Protein AF-A0A6I6IQY0-F1 (afdb_monomer)

Foldseek 3Di:
DPVVVCLVCLLVVLLVLLLQVLLCCLQPHDVVVVVVVVVVLVVLLVVLVVQLVPQDPPRVVSNPVSVSCVPSHRPSSPNNNVVSNVNNNVVNVVD

Organism: NCBI:txid2494550

pLDDT: mean 91.13, std 9.35, range [47.97, 97.88]

Mean predicted aligned error: 4.59 Å

Solvent-accessible surface area (backbone atoms only — not comparable to full-atom values): 4822 Å² total; per-residue (Å²): 132,68,64,64,61,51,66,67,42,37,29,57,52,20,21,51,52,17,21,53,52,16,21,48,42,26,45,77,44,52,74,68,56,49,52,50,52,51,50,53,52,48,50,53,52,49,54,36,50,53,55,48,72,68,54,54,92,93,39,63,77,70,37,49,61,48,50,45,44,43,66,30,34,50,54,28,15,51,67,19,19,53,62,16,21,55,52,16,38,56,52,51,74,74,110

Sequence (95 aa):
MYTSTFFALLPLASVVAGALAGAALGRYCTPRAAAWALAAYAAVALVLIIRLAGVGEGEEIKAFAPFATLTAGLFPALFGAIPGWLGGRALARRA

Secondary structure (DSSP, 8-state):
--HHHHHHHHHHHHHHHHHHHHHHHHHHS-HHHHHHHHHHHHHHHHHHHHHHHTPPTT-HHHHHHHHHIIIIIIHHHHHHHHHHHHHHHHHHTT-

Nearest PDB structures (foldseek):
  8s9s-assembly1_6  TM=5.483E-01  e=5.839E+00  Homo sapiens

Structure (mmCIF, N/CA/C/O backbone):
data_AF-A0A6I6IQY0-F1
#
_entry.id   AF-A0A6I6IQY0-F1
#
loop_
_atom_site.group_PDB
_atom_site.id
_atom_site.type_symbol
_atom_site.label_atom_id
_atom_site.label_alt_id
_atom_site.label_comp_id
_atom_site.label_asym_id
_atom_site.label_entity_id
_atom_site.label_seq_id
_atom_site.pdbx_PDB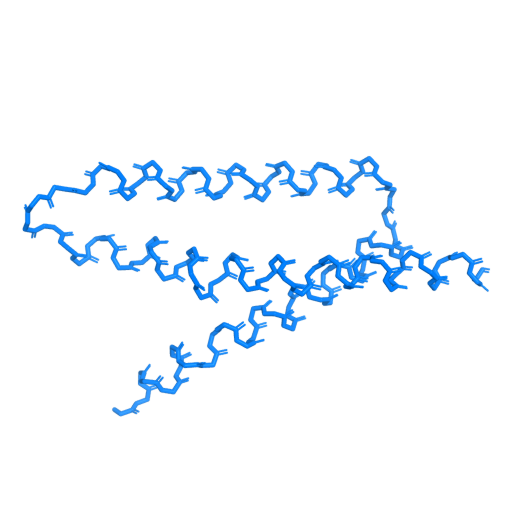_ins_code
_atom_site.Cartn_x
_atom_site.Cartn_y
_atom_site.Cartn_z
_atom_site.occupancy
_atom_site.B_iso_or_equiv
_atom_site.auth_seq_id
_atom_site.auth_comp_id
_atom_site.auth_asym_id
_atom_site.auth_atom_id
_atom_site.pdbx_PDB_model_num
ATOM 1 N N . MET A 1 1 ? -2.996 -13.822 -26.123 1.00 47.97 1 MET A N 1
ATOM 2 C CA . MET A 1 1 ? -4.304 -13.169 -25.881 1.00 47.97 1 MET A CA 1
ATOM 3 C C . MET A 1 1 ? -4.716 -13.074 -24.403 1.00 47.97 1 MET A C 1
ATOM 5 O O . MET A 1 1 ? -5.719 -12.434 -24.139 1.00 47.97 1 MET A O 1
ATOM 9 N N . TYR A 1 2 ? -3.958 -13.601 -23.428 1.00 53.12 2 TYR A N 1
ATOM 10 C CA . TYR A 1 2 ? -4.311 -13.508 -21.993 1.00 53.12 2 TYR A CA 1
ATOM 11 C C . TYR A 1 2 ? -3.814 -12.237 -21.276 1.00 53.12 2 TYR A C 1
ATOM 13 O O . TYR A 1 2 ? -4.254 -11.927 -20.173 1.00 53.12 2 TYR A O 1
ATOM 21 N N . THR A 1 3 ? -2.902 -11.484 -21.892 1.00 58.94 3 THR A N 1
ATOM 22 C CA . THR A 1 3 ? -2.242 -10.331 -21.268 1.00 58.94 3 THR A CA 1
ATOM 23 C C . THR A 1 3 ? -3.150 -9.105 -21.131 1.00 58.94 3 THR A C 1
ATOM 25 O O . THR A 1 3 ? -3.023 -8.390 -20.143 1.00 58.94 3 THR A O 1
ATOM 28 N N . SER A 1 4 ? -4.100 -8.863 -22.047 1.00 62.19 4 SER A N 1
ATOM 29 C CA . SER A 1 4 ? -4.964 -7.669 -21.968 1.00 62.19 4 SER A CA 1
ATOM 30 C C . SER A 1 4 ? -5.964 -7.746 -20.813 1.00 62.19 4 SER A C 1
ATOM 32 O O . SER A 1 4 ? -6.118 -6.781 -20.070 1.00 62.19 4 SER A O 1
ATOM 34 N N . THR A 1 5 ? -6.594 -8.905 -20.607 1.00 75.12 5 THR A N 1
ATOM 35 C CA . THR A 1 5 ? -7.555 -9.114 -19.516 1.00 75.12 5 THR A CA 1
ATOM 36 C C . THR A 1 5 ? -6.880 -9.026 -18.150 1.00 75.12 5 THR A C 1
ATOM 38 O O . THR A 1 5 ? -7.447 -8.453 -17.226 1.00 75.12 5 THR A O 1
ATOM 41 N N . PHE A 1 6 ? -5.648 -9.532 -18.027 1.00 75.44 6 PHE A N 1
ATOM 42 C CA . PHE A 1 6 ? -4.882 -9.437 -16.786 1.00 7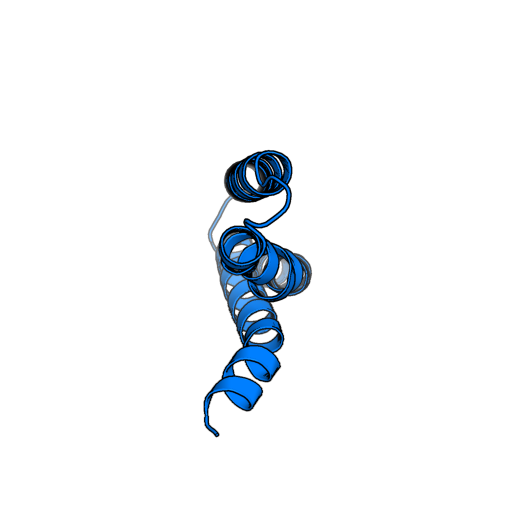5.44 6 PHE A CA 1
ATOM 43 C C . PHE A 1 6 ? -4.625 -7.978 -16.381 1.00 75.44 6 PHE A C 1
ATOM 45 O O . PHE A 1 6 ? -4.975 -7.580 -15.271 1.00 75.44 6 PHE A O 1
ATOM 52 N N . PHE A 1 7 ? -4.087 -7.156 -17.290 1.00 74.56 7 PHE A N 1
ATOM 53 C CA . PHE A 1 7 ? -3.842 -5.737 -17.005 1.00 74.56 7 PHE A CA 1
ATOM 54 C C . PHE A 1 7 ? -5.135 -4.931 -16.819 1.00 74.56 7 PHE A C 1
ATOM 56 O O . PHE A 1 7 ? -5.140 -3.974 -16.051 1.00 74.56 7 PHE A O 1
ATOM 63 N N . ALA A 1 8 ? -6.239 -5.337 -17.455 1.00 82.25 8 ALA A N 1
ATOM 64 C CA . ALA A 1 8 ? -7.543 -4.703 -17.272 1.00 82.25 8 ALA A CA 1
ATOM 65 C C . ALA A 1 8 ? -8.167 -4.983 -15.891 1.00 82.25 8 ALA A C 1
ATOM 67 O O . ALA A 1 8 ? -8.850 -4.123 -15.340 1.00 82.25 8 ALA A O 1
ATOM 68 N N . LEU A 1 9 ? -7.935 -6.170 -15.320 1.00 89.69 9 LEU A N 1
ATOM 69 C CA . LEU A 1 9 ? -8.491 -6.563 -14.020 1.00 89.69 9 LEU A CA 1
ATOM 70 C C . LEU A 1 9 ? -7.606 -6.170 -12.836 1.00 89.69 9 LEU A C 1
ATOM 72 O O . LEU A 1 9 ? -8.102 -6.086 -11.713 1.00 89.69 9 LEU A O 1
ATOM 76 N N . LEU A 1 10 ? -6.319 -5.908 -13.072 1.00 90.75 10 LEU A N 1
ATOM 77 C CA . LEU A 1 10 ? -5.360 -5.576 -12.022 1.00 90.75 10 LEU A CA 1
ATOM 78 C C . LEU A 1 10 ? -5.801 -4.379 -11.150 1.00 90.75 10 LEU A C 1
ATOM 80 O O . LEU A 1 10 ? -5.781 -4.532 -9.930 1.00 90.75 10 LEU A O 1
ATOM 84 N N . PRO A 1 11 ? -6.301 -3.249 -11.699 1.00 93.19 11 PRO A N 1
ATOM 85 C CA . PRO A 1 11 ? -6.816 -2.153 -10.878 1.00 93.19 11 PRO A CA 1
ATOM 86 C C . PRO A 1 11 ? -7.996 -2.574 -10.000 1.00 93.19 11 PRO A C 1
ATOM 88 O O . PRO A 1 11 ? -8.060 -2.202 -8.831 1.00 93.19 11 PRO A O 1
ATOM 91 N N . LEU A 1 12 ? -8.916 -3.380 -10.538 1.00 93.88 12 LEU A N 1
ATOM 92 C CA . LEU A 1 12 ? -10.093 -3.846 -9.807 1.00 93.8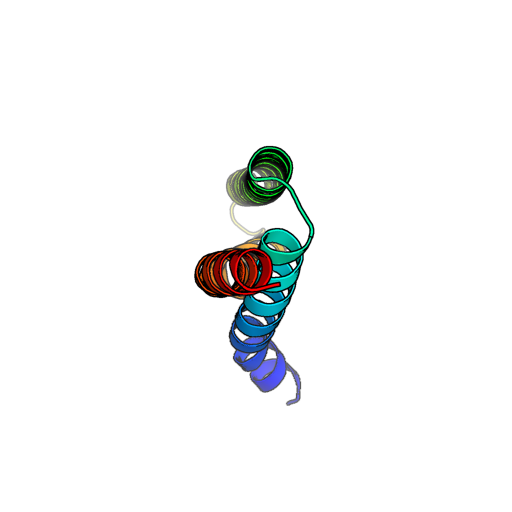8 12 LEU A CA 1
ATOM 93 C C . LEU A 1 12 ? -9.689 -4.766 -8.646 1.00 93.88 12 LEU A C 1
ATOM 95 O O . LEU A 1 12 ? -10.153 -4.594 -7.519 1.00 93.88 12 LEU A O 1
ATOM 99 N N . ALA A 1 13 ? -8.778 -5.706 -8.910 1.00 95.00 13 ALA A N 1
ATOM 100 C CA . ALA A 1 13 ? -8.222 -6.595 -7.898 1.00 95.00 13 ALA A CA 1
ATOM 101 C C . ALA A 1 13 ? -7.501 -5.802 -6.798 1.00 95.00 13 ALA A C 1
ATOM 103 O O . ALA A 1 13 ? -7.696 -6.074 -5.614 1.00 95.00 13 ALA A O 1
ATOM 104 N N . SER A 1 14 ? -6.737 -4.778 -7.180 1.00 96.12 14 SER A N 1
ATOM 105 C CA . SER A 1 14 ? -6.062 -3.870 -6.256 1.00 96.12 14 SER A CA 1
ATOM 106 C C . SER A 1 14 ? -7.044 -3.097 -5.373 1.00 96.12 14 SER A C 1
ATOM 108 O O . SER A 1 14 ? -6.825 -3.041 -4.166 1.00 96.12 14 SER A O 1
ATOM 110 N N . VAL A 1 15 ? -8.156 -2.573 -5.910 1.00 97.62 15 VAL A N 1
ATOM 111 C CA . VAL A 1 15 ? -9.214 -1.929 -5.098 1.00 97.62 15 VAL A CA 1
ATOM 112 C C . VAL A 1 15 ? -9.767 -2.900 -4.059 1.00 97.62 15 VAL A C 1
ATOM 114 O O . VAL A 1 15 ? -9.862 -2.552 -2.883 1.00 97.62 15 VAL A O 1
ATOM 117 N N . VAL A 1 16 ? -10.109 -4.125 -4.467 1.00 97.56 16 VAL A N 1
ATOM 118 C CA . VAL A 1 16 ? -10.655 -5.138 -3.551 1.00 97.56 16 VAL A CA 1
ATOM 119 C C . VAL A 1 16 ? -9.632 -5.502 -2.474 1.00 97.56 16 VAL A C 1
ATOM 121 O O . VAL A 1 16 ? -9.961 -5.492 -1.288 1.00 97.56 16 VAL A O 1
ATOM 124 N N . ALA A 1 17 ? -8.381 -5.757 -2.858 1.00 96.75 17 ALA A N 1
ATOM 125 C CA . ALA A 1 17 ? -7.300 -6.052 -1.922 1.00 96.75 17 ALA A CA 1
ATOM 126 C C . ALA A 1 17 ? -7.075 -4.897 -0.936 1.00 96.75 17 ALA A C 1
ATOM 128 O O . ALA A 1 17 ? -6.975 -5.116 0.271 1.00 96.75 17 ALA A O 1
ATOM 129 N N . GLY A 1 18 ? -7.073 -3.663 -1.441 1.00 97.06 18 GLY A N 1
ATOM 130 C CA . GLY A 1 18 ? -7.009 -2.445 -0.649 1.00 97.06 18 GLY A CA 1
ATOM 131 C C . GLY A 1 18 ? -8.144 -2.357 0.362 1.00 97.06 18 GLY A C 1
ATOM 132 O O . GLY A 1 18 ? -7.887 -2.164 1.545 1.00 97.06 18 GLY A O 1
ATOM 133 N N . ALA A 1 19 ? -9.391 -2.566 -0.066 1.00 97.88 19 ALA A N 1
ATOM 134 C CA . ALA A 1 19 ? -10.561 -2.529 0.808 1.00 97.88 19 ALA A CA 1
ATOM 135 C C . ALA A 1 19 ? -10.499 -3.567 1.931 1.00 97.88 19 ALA A C 1
ATOM 137 O O . ALA A 1 19 ? -10.777 -3.235 3.085 1.00 97.88 19 ALA A O 1
ATOM 138 N N . LEU A 1 20 ? -10.074 -4.793 1.624 1.00 97.75 20 LEU A N 1
ATOM 139 C CA . LEU A 1 20 ? -9.897 -5.849 2.620 1.00 97.75 20 LEU A CA 1
ATOM 140 C C . LEU A 1 20 ? -8.773 -5.516 3.609 1.00 97.75 20 LEU A C 1
ATOM 142 O O . LEU A 1 20 ? -8.969 -5.621 4.821 1.00 97.75 20 LEU A O 1
ATOM 146 N N . ALA A 1 21 ? -7.620 -5.057 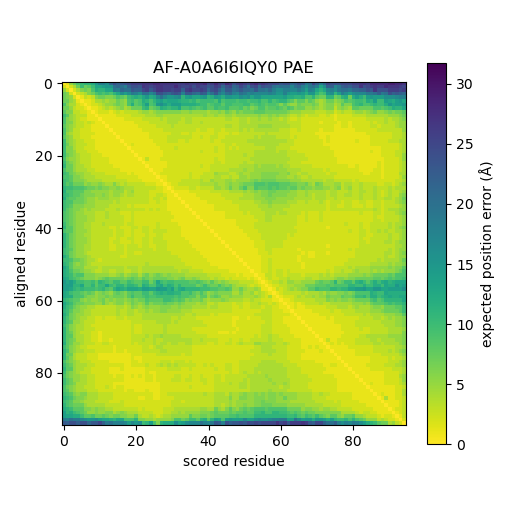3.114 1.00 96.25 21 ALA A N 1
ATOM 147 C CA . ALA A 1 21 ? -6.495 -4.648 3.953 1.00 96.25 21 ALA A CA 1
ATOM 148 C C . ALA A 1 21 ? -6.860 -3.453 4.846 1.00 96.25 21 ALA A C 1
ATOM 150 O O . ALA A 1 21 ? -6.581 -3.461 6.045 1.00 96.25 21 ALA A O 1
ATOM 151 N N . GLY A 1 22 ? -7.546 -2.457 4.282 1.00 96.25 22 GLY A N 1
ATOM 152 C CA . GLY A 1 22 ? -8.093 -1.315 5.001 1.00 96.25 22 GLY A CA 1
ATOM 153 C C . GLY A 1 22 ? -9.050 -1.758 6.100 1.00 96.25 22 GLY A C 1
ATOM 154 O O . GLY A 1 22 ? -8.873 -1.366 7.250 1.00 96.25 22 GLY A O 1
ATOM 155 N N . ALA A 1 23 ? -10.015 -2.627 5.790 1.00 96.94 23 ALA A N 1
ATOM 156 C CA . ALA A 1 23 ? -10.969 -3.150 6.768 1.00 96.94 23 ALA A CA 1
ATOM 157 C C . ALA A 1 23 ? -10.287 -3.907 7.911 1.00 96.94 23 ALA A C 1
ATOM 159 O O . ALA A 1 23 ? -10.622 -3.680 9.075 1.00 96.94 23 ALA A O 1
ATOM 160 N N . ALA A 1 24 ? -9.291 -4.740 7.603 1.00 95.50 24 ALA A N 1
ATOM 161 C CA . ALA A 1 24 ? -8.491 -5.423 8.613 1.00 95.50 24 ALA A CA 1
ATOM 162 C C . ALA A 1 24 ? -7.721 -4.424 9.496 1.00 95.50 24 ALA A C 1
ATOM 164 O O . ALA A 1 24 ? -7.831 -4.478 10.721 1.00 95.50 24 ALA A O 1
ATOM 165 N N . LEU A 1 25 ? -7.019 -3.455 8.897 1.00 95.00 25 LEU A N 1
ATOM 166 C CA . LEU A 1 25 ? -6.310 -2.393 9.621 1.00 95.00 25 LEU A CA 1
ATOM 167 C C . LEU A 1 25 ? -7.255 -1.566 10.502 1.00 95.00 25 LEU A C 1
ATOM 169 O O . LEU A 1 25 ? -6.929 -1.258 11.644 1.00 95.00 25 LEU A O 1
ATOM 173 N N . GLY A 1 26 ? -8.435 -1.211 9.998 1.00 94.00 26 GLY A N 1
ATOM 174 C CA . GLY A 1 26 ? -9.421 -0.430 10.742 1.00 94.00 26 GLY A CA 1
ATOM 175 C C . GLY A 1 26 ? -10.037 -1.202 11.905 1.00 94.00 26 GLY A C 1
ATOM 176 O O . GLY A 1 26 ? -10.374 -0.603 12.928 1.00 94.00 26 GLY A O 1
ATOM 177 N N . ARG A 1 27 ? -10.180 -2.524 11.756 1.00 94.56 27 ARG A N 1
ATOM 178 C CA . ARG A 1 27 ? -10.770 -3.392 12.776 1.00 94.56 27 ARG A CA 1
ATOM 179 C C . ARG A 1 27 ? -9.778 -3.773 13.874 1.00 94.56 27 ARG A C 1
ATOM 181 O O . ARG A 1 27 ? -10.154 -3.775 15.041 1.00 94.56 27 ARG A O 1
ATOM 188 N N . TYR A 1 28 ? -8.545 -4.109 13.501 1.00 94.06 28 TYR A N 1
ATOM 189 C CA . TYR A 1 28 ? -7.588 -4.760 14.401 1.00 94.06 28 TYR A CA 1
ATOM 190 C C . TYR A 1 28 ? -6.407 -3.878 14.809 1.00 94.06 28 TYR A C 1
ATOM 192 O O . TYR A 1 28 ? -5.706 -4.210 15.762 1.00 94.06 28 TYR A O 1
ATOM 200 N N . CYS A 1 29 ? -6.161 -2.763 14.119 1.00 92.31 29 CYS A N 1
ATOM 201 C CA . CYS A 1 29 ? -4.996 -1.925 14.379 1.00 92.31 29 CYS A CA 1
ATOM 202 C C . CYS A 1 29 ? -5.377 -0.559 14.958 1.00 92.31 29 CYS A C 1
ATOM 204 O O . CYS A 1 29 ? -6.453 -0.003 14.728 1.00 92.31 29 CYS A O 1
ATOM 206 N N . THR A 1 30 ? -4.450 0.017 15.722 1.00 92.56 30 THR A N 1
ATOM 207 C CA . THR A 1 30 ? -4.600 1.380 16.238 1.00 92.56 30 THR A CA 1
ATOM 208 C C . THR A 1 30 ? -4.445 2.406 15.106 1.00 92.56 30 THR A C 1
ATOM 210 O O . THR A 1 30 ? -3.759 2.138 14.116 1.00 92.56 30 THR A O 1
ATOM 213 N N . PRO A 1 31 ? -4.998 3.627 15.250 1.00 90.44 31 PRO A N 1
ATOM 214 C CA . PRO A 1 31 ? -4.780 4.702 14.278 1.00 90.44 31 PRO A CA 1
ATOM 215 C C . PRO A 1 31 ? -3.295 5.004 14.035 1.00 90.44 31 PRO A C 1
ATOM 217 O O . PRO A 1 31 ? -2.905 5.335 12.921 1.00 90.44 31 PRO A O 1
ATOM 220 N N . ARG A 1 32 ? -2.450 4.824 15.059 1.00 92.50 32 ARG A N 1
ATOM 221 C CA . ARG A 1 32 ? -0.995 4.979 14.941 1.00 92.50 32 ARG A CA 1
ATOM 222 C C . ARG A 1 32 ? -0.379 3.929 14.014 1.00 92.50 32 ARG A C 1
ATOM 224 O O . ARG A 1 32 ? 0.460 4.274 13.191 1.00 92.50 32 ARG A O 1
ATOM 231 N N . ALA A 1 33 ? -0.794 2.668 14.123 1.00 90.56 33 ALA A N 1
ATOM 232 C CA . ALA A 1 33 ? -0.347 1.616 13.211 1.00 90.56 33 ALA A CA 1
ATOM 233 C C . ALA A 1 33 ? -0.849 1.858 11.776 1.00 90.56 33 ALA A C 1
ATOM 235 O O . ALA A 1 33 ? -0.092 1.671 10.828 1.00 90.56 33 ALA A O 1
ATOM 236 N N . ALA A 1 34 ? -2.079 2.358 11.610 1.00 90.19 34 ALA A N 1
ATOM 237 C CA . ALA A 1 34 ? -2.598 2.754 10.300 1.00 90.19 34 ALA A CA 1
ATOM 238 C C . ALA A 1 34 ? -1.791 3.909 9.671 1.00 90.19 34 ALA A C 1
ATOM 240 O O . ALA A 1 34 ? -1.500 3.873 8.478 1.00 90.19 34 ALA A O 1
ATOM 241 N N . ALA A 1 35 ? -1.359 4.891 10.471 1.00 93.81 35 ALA A N 1
ATOM 242 C CA . ALA A 1 35 ? -0.480 5.964 10.003 1.00 93.81 35 ALA A CA 1
ATOM 243 C C . ALA A 1 35 ? 0.889 5.434 9.540 1.00 93.81 35 ALA A C 1
ATOM 245 O O . ALA A 1 35 ? 1.392 5.860 8.503 1.00 93.81 35 ALA A O 1
ATOM 246 N N . TRP A 1 36 ? 1.468 4.461 10.253 1.00 96.19 36 TRP A N 1
ATOM 247 C CA . TRP A 1 36 ? 2.701 3.795 9.816 1.00 96.19 36 TRP A CA 1
ATOM 248 C C . TRP A 1 36 ? 2.517 2.974 8.540 1.00 96.19 36 TRP A C 1
ATOM 250 O O . TRP A 1 36 ? 3.388 3.007 7.676 1.00 96.19 36 TRP A O 1
ATOM 260 N N . ALA A 1 37 ? 1.384 2.285 8.384 1.00 92.06 37 ALA A N 1
ATOM 261 C CA . ALA A 1 37 ? 1.063 1.578 7.147 1.00 92.06 37 ALA A CA 1
ATOM 262 C C . ALA A 1 37 ? 0.964 2.549 5.958 1.00 92.06 37 ALA A C 1
ATOM 264 O O . ALA A 1 37 ? 1.512 2.273 4.893 1.00 92.06 37 ALA A O 1
ATOM 265 N N . LEU A 1 38 ? 0.346 3.719 6.157 1.00 93.69 38 LEU A N 1
ATOM 266 C CA . LEU A 1 38 ? 0.298 4.774 5.145 1.00 93.69 38 LEU A CA 1
ATOM 267 C C . LEU A 1 38 ? 1.692 5.342 4.837 1.00 93.69 38 LEU A C 1
ATOM 269 O O . LEU A 1 38 ? 2.010 5.563 3.672 1.00 93.69 38 LEU A O 1
ATOM 273 N N . ALA A 1 39 ? 2.539 5.539 5.850 1.00 95.88 39 ALA A N 1
ATOM 274 C CA . ALA A 1 39 ? 3.914 6.000 5.658 1.00 95.88 39 ALA A CA 1
ATOM 275 C C . ALA A 1 39 ? 4.757 4.984 4.866 1.00 95.88 39 ALA A C 1
ATOM 277 O O . ALA A 1 39 ? 5.458 5.365 3.932 1.00 95.88 39 ALA A O 1
ATOM 278 N N . ALA A 1 40 ? 4.648 3.690 5.184 1.00 95.25 40 ALA A N 1
ATOM 279 C CA . ALA A 1 40 ? 5.310 2.622 4.436 1.00 95.25 40 ALA A CA 1
ATOM 280 C C . ALA A 1 40 ? 4.813 2.564 2.984 1.00 95.25 40 ALA A C 1
ATOM 282 O O . ALA A 1 40 ? 5.606 2.477 2.049 1.00 95.25 40 ALA A O 1
ATOM 283 N N . TYR A 1 41 ? 3.502 2.687 2.790 1.00 94.81 41 TYR A N 1
ATOM 284 C CA . TYR A 1 41 ? 2.885 2.753 1.473 1.00 94.81 41 TYR A CA 1
ATOM 285 C C . TYR A 1 41 ? 3.393 3.960 0.657 1.00 94.81 41 TYR A C 1
ATOM 287 O O . TYR A 1 41 ? 3.772 3.810 -0.505 1.00 94.81 41 TYR A O 1
ATOM 295 N N . ALA A 1 42 ? 3.484 5.142 1.275 1.00 95.62 42 ALA A N 1
ATOM 296 C CA . ALA A 1 42 ? 4.034 6.343 0.648 1.00 95.62 42 ALA A CA 1
ATOM 297 C C . ALA A 1 42 ? 5.524 6.188 0.299 1.00 95.62 42 ALA A C 1
ATOM 299 O O . ALA A 1 42 ? 5.947 6.619 -0.771 1.00 95.62 42 ALA A O 1
ATOM 300 N N . ALA A 1 43 ? 6.311 5.526 1.153 1.00 97.50 43 ALA A N 1
ATOM 301 C CA . ALA A 1 43 ? 7.713 5.233 0.873 1.00 97.50 43 ALA A CA 1
ATOM 302 C C . ALA A 1 43 ? 7.872 4.321 -0.357 1.00 97.50 43 ALA A C 1
ATOM 304 O O . ALA A 1 43 ? 8.710 4.592 -1.215 1.00 97.50 43 ALA A O 1
ATOM 305 N N . VAL A 1 44 ? 7.033 3.287 -0.497 1.00 96.44 44 VAL A N 1
ATOM 306 C CA . VAL A 1 44 ? 7.024 2.427 -1.695 1.00 96.44 44 VAL A CA 1
ATOM 307 C C . VAL A 1 44 ? 6.663 3.233 -2.943 1.00 96.44 44 VAL A C 1
ATOM 309 O O . VAL A 1 44 ? 7.355 3.125 -3.957 1.00 96.44 44 VAL A O 1
ATOM 312 N N . ALA A 1 45 ? 5.629 4.078 -2.870 1.00 95.81 45 ALA A N 1
ATOM 313 C CA . ALA A 1 45 ? 5.254 4.956 -3.977 1.00 95.81 45 ALA A CA 1
ATOM 314 C C . ALA A 1 45 ? 6.418 5.869 -4.389 1.00 95.81 45 ALA A C 1
ATOM 316 O O . ALA A 1 45 ? 6.738 5.969 -5.571 1.00 95.81 45 ALA A O 1
ATOM 317 N N . LEU A 1 46 ? 7.095 6.475 -3.411 1.00 97.25 46 LEU A N 1
ATOM 318 C CA . LEU A 1 46 ? 8.237 7.351 -3.643 1.00 97.25 46 LEU A CA 1
ATOM 319 C C . LEU A 1 46 ? 9.395 6.613 -4.325 1.00 97.25 46 LEU A C 1
ATOM 321 O O . LEU A 1 46 ? 9.960 7.131 -5.283 1.00 97.25 46 LEU A O 1
ATOM 325 N N . VAL A 1 47 ? 9.717 5.389 -3.899 1.00 97.19 47 VAL A N 1
ATOM 326 C CA . VAL A 1 47 ? 10.750 4.566 -4.553 1.00 97.19 47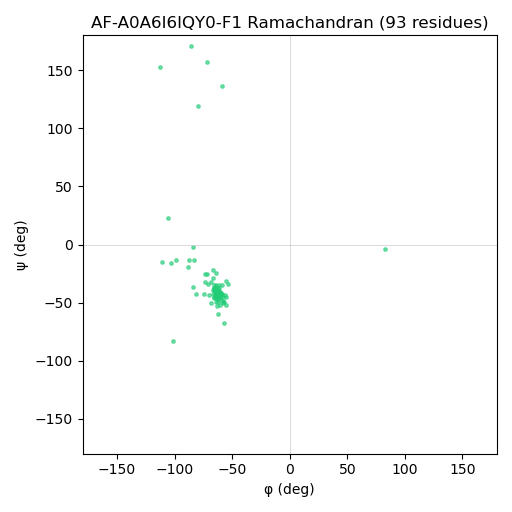 VAL A CA 1
ATOM 327 C C . VAL A 1 47 ? 10.401 4.296 -6.019 1.00 97.19 47 VAL A C 1
ATOM 329 O O . VAL A 1 47 ? 11.276 4.388 -6.880 1.00 97.19 47 VAL A O 1
ATOM 332 N N . LEU A 1 48 ? 9.139 3.988 -6.329 1.00 95.81 48 LEU A N 1
ATOM 333 C CA . LEU A 1 48 ? 8.698 3.768 -7.711 1.00 95.81 48 LEU A CA 1
ATOM 334 C C . LEU A 1 48 ? 8.765 5.050 -8.548 1.00 95.81 48 LEU A C 1
ATOM 336 O O . LEU A 1 48 ? 9.185 4.994 -9.702 1.00 95.81 48 LEU A O 1
ATOM 340 N N . ILE A 1 49 ? 8.413 6.196 -7.962 1.00 95.31 49 ILE A N 1
ATOM 341 C CA . ILE A 1 49 ? 8.526 7.509 -8.609 1.00 95.31 49 ILE A CA 1
ATOM 342 C C . ILE A 1 49 ? 9.991 7.843 -8.902 1.00 95.31 49 ILE A C 1
ATOM 344 O O . ILE A 1 49 ? 10.307 8.236 -10.019 1.00 95.31 49 ILE A O 1
ATOM 348 N N . ILE A 1 50 ? 10.899 7.634 -7.944 1.00 96.06 50 ILE A N 1
ATOM 349 C CA . ILE A 1 50 ? 12.341 7.850 -8.144 1.00 96.06 50 ILE A CA 1
ATOM 350 C C . ILE A 1 50 ? 12.866 6.949 -9.267 1.00 96.06 50 ILE A C 1
ATOM 352 O O . ILE A 1 50 ? 13.616 7.407 -10.125 1.00 96.06 50 ILE A O 1
ATOM 356 N N . ARG A 1 51 ? 12.444 5.677 -9.302 1.00 94.00 51 ARG A N 1
ATOM 357 C CA . ARG A 1 51 ? 12.812 4.758 -10.389 1.00 94.00 51 ARG A CA 1
ATOM 358 C C . ARG A 1 51 ? 12.313 5.241 -11.744 1.00 94.00 51 ARG A C 1
ATOM 360 O O . ARG A 1 51 ? 13.073 5.169 -12.698 1.00 94.00 51 ARG A O 1
ATOM 367 N N . LEU A 1 52 ? 11.076 5.734 -11.824 1.00 92.75 52 LEU A N 1
ATOM 368 C CA . LEU A 1 52 ? 10.520 6.303 -13.055 1.00 92.75 52 LEU A CA 1
ATOM 369 C C . LEU A 1 52 ? 11.273 7.555 -13.502 1.00 92.75 52 LEU A C 1
ATOM 371 O O . LEU A 1 52 ? 11.575 7.684 -14.681 1.00 92.75 52 LEU A O 1
ATOM 375 N N . ALA A 1 53 ? 11.613 8.442 -12.568 1.00 93.69 53 ALA A N 1
ATOM 376 C CA . ALA A 1 53 ? 12.362 9.660 -12.859 1.00 93.69 53 ALA A CA 1
ATOM 377 C C . ALA A 1 53 ? 13.782 9.381 -13.382 1.00 93.69 53 ALA A C 1
ATOM 379 O O . ALA A 1 53 ? 14.352 10.215 -14.077 1.00 93.69 53 ALA A O 1
ATOM 380 N N . GLY A 1 54 ? 14.351 8.217 -13.054 1.00 93.12 54 GLY A N 1
ATOM 381 C CA . GLY A 1 54 ? 15.651 7.776 -13.555 1.00 93.12 54 GLY A CA 1
ATOM 382 C C . GLY A 1 54 ? 15.621 7.096 -14.928 1.00 93.12 54 GLY A C 1
ATOM 383 O O . GLY A 1 54 ? 16.682 6.700 -15.404 1.00 93.12 54 GLY A O 1
ATOM 384 N N . VAL A 1 55 ? 14.451 6.913 -15.553 1.00 92.31 55 VAL A N 1
ATOM 385 C CA . VAL A 1 55 ? 14.356 6.272 -16.874 1.00 92.31 55 VAL A CA 1
ATOM 386 C C . VAL A 1 55 ? 14.723 7.280 -17.962 1.00 92.31 55 VAL A C 1
ATOM 388 O O . VAL A 1 55 ? 14.069 8.310 -18.106 1.00 92.31 55 VAL A O 1
ATOM 391 N N . GLY A 1 56 ? 15.771 6.967 -18.725 1.00 89.62 56 GLY A N 1
ATOM 392 C CA . GLY A 1 56 ? 16.227 7.772 -19.858 1.00 89.62 56 GLY A CA 1
ATOM 393 C C . GLY A 1 56 ? 15.501 7.459 -21.169 1.00 89.62 56 GLY A C 1
ATOM 394 O O . GLY A 1 56 ? 14.764 6.476 -21.288 1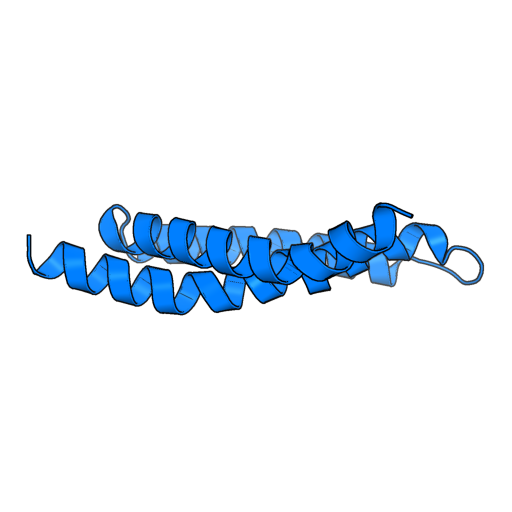.00 89.62 56 GLY A O 1
ATOM 395 N N . GLU A 1 57 ? 15.747 8.291 -22.180 1.00 86.88 57 GLU A N 1
ATOM 396 C CA . GLU A 1 57 ? 15.246 8.072 -23.540 1.00 86.88 57 GLU A CA 1
ATOM 397 C C . GLU A 1 57 ? 15.742 6.728 -24.102 1.00 86.88 57 GLU A C 1
ATOM 399 O O . GLU A 1 57 ? 16.898 6.346 -23.923 1.00 86.88 57 GLU A O 1
ATOM 404 N N . GLY A 1 58 ? 14.848 5.981 -24.757 1.00 86.75 58 GLY A N 1
ATOM 405 C CA . GLY A 1 58 ? 15.132 4.634 -25.268 1.00 86.75 58 GLY A CA 1
ATOM 406 C C . GLY A 1 58 ? 15.005 3.502 -24.238 1.00 86.75 58 GLY A C 1
ATOM 407 O O . GLY A 1 58 ? 15.089 2.334 -24.614 1.00 86.75 58 GLY A O 1
ATOM 408 N N . GLU A 1 59 ? 14.740 3.802 -22.959 1.00 89.31 59 GLU A N 1
ATOM 409 C CA . GLU A 1 59 ? 14.581 2.801 -21.889 1.00 89.31 59 GLU A CA 1
ATOM 410 C C . GLU A 1 59 ? 13.121 2.584 -21.437 1.00 89.31 59 GLU A C 1
ATOM 412 O O . GLU A 1 59 ? 12.863 2.092 -20.337 1.00 89.31 59 GLU A O 1
ATOM 417 N N . GLU A 1 60 ? 12.145 2.903 -22.288 1.00 87.25 60 GLU A N 1
ATOM 418 C CA . GLU A 1 60 ? 10.701 2.905 -21.978 1.00 87.25 60 GLU A CA 1
ATOM 419 C C . GLU A 1 60 ? 10.185 1.582 -21.389 1.00 87.25 60 GLU A C 1
ATOM 421 O O . GLU A 1 60 ? 9.329 1.566 -20.501 1.00 87.25 60 GLU A O 1
ATOM 426 N N . ILE A 1 61 ? 10.758 0.453 -21.816 1.00 89.94 61 ILE A N 1
ATOM 427 C CA . ILE A 1 61 ? 10.417 -0.877 -21.294 1.00 89.94 61 ILE A CA 1
ATOM 428 C C . ILE A 1 61 ? 10.668 -0.955 -19.776 1.00 89.94 61 ILE A C 1
ATOM 430 O O . ILE A 1 61 ? 9.890 -1.581 -19.052 1.00 89.94 61 ILE A O 1
ATOM 434 N N . LYS A 1 62 ? 11.708 -0.282 -19.263 1.00 87.56 62 LYS A N 1
ATOM 435 C CA . LYS A 1 62 ? 12.024 -0.243 -17.826 1.00 87.56 62 LYS A CA 1
ATOM 436 C C . LY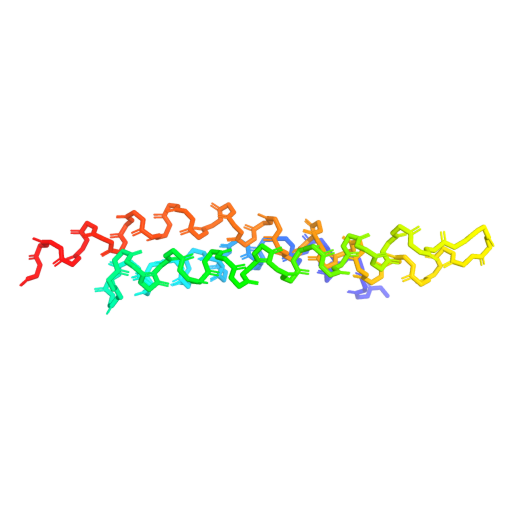S A 1 62 ? 11.032 0.612 -17.033 1.00 87.56 62 LYS A C 1
ATOM 438 O O . LYS A 1 62 ? 10.832 0.342 -15.849 1.00 87.56 62 LYS A O 1
ATOM 443 N N . ALA A 1 63 ? 10.380 1.593 -17.665 1.00 90.19 63 ALA A N 1
ATOM 444 C CA . ALA A 1 63 ? 9.337 2.403 -17.031 1.00 90.19 63 ALA A CA 1
ATOM 445 C C . ALA A 1 63 ? 8.021 1.636 -16.847 1.00 90.19 63 ALA A C 1
ATOM 447 O O . ALA A 1 63 ? 7.257 1.938 -15.930 1.00 90.19 63 ALA A O 1
ATOM 448 N N . PHE A 1 64 ? 7.759 0.620 -17.675 1.00 90.44 64 PHE A N 1
ATOM 449 C CA . PHE A 1 64 ? 6.459 -0.046 -17.704 1.00 90.44 64 PHE A CA 1
ATOM 450 C C . PHE A 1 64 ? 6.080 -0.680 -16.359 1.00 90.44 64 PHE A C 1
ATOM 452 O O . PHE A 1 64 ? 4.985 -0.455 -15.850 1.00 90.44 64 PHE A O 1
ATOM 459 N N . ALA A 1 65 ? 6.992 -1.435 -15.743 1.00 90.00 65 ALA A N 1
ATOM 460 C CA . ALA A 1 65 ? 6.735 -2.105 -14.470 1.00 90.00 65 ALA A CA 1
ATOM 461 C C . ALA A 1 65 ? 6.455 -1.132 -13.303 1.00 90.00 65 ALA A C 1
ATOM 463 O O . ALA A 1 65 ? 5.420 -1.291 -12.647 1.00 90.00 65 ALA A O 1
ATOM 464 N N . PRO A 1 66 ? 7.302 -0.121 -13.012 1.00 92.50 66 PRO A N 1
ATOM 465 C CA . PRO A 1 66 ? 7.015 0.824 -11.936 1.00 92.50 66 PRO A CA 1
ATOM 466 C C . PRO A 1 66 ? 5.778 1.685 -12.222 1.00 92.50 66 PRO A C 1
ATOM 468 O O . PRO A 1 66 ? 4.996 1.933 -11.304 1.00 92.50 66 PRO A O 1
ATOM 471 N N . PHE A 1 67 ? 5.531 2.058 -13.482 1.00 93.06 67 PHE A N 1
ATOM 472 C CA . PHE A 1 67 ? 4.316 2.775 -13.873 1.00 93.06 67 PHE A CA 1
ATOM 473 C C . PHE A 1 67 ? 3.050 1.938 -13.655 1.00 93.06 67 PHE A C 1
ATOM 475 O O . PHE A 1 67 ? 2.104 2.403 -13.017 1.00 93.06 67 PHE A O 1
ATOM 482 N N . ALA A 1 68 ? 3.034 0.688 -14.125 1.00 92.25 68 ALA A N 1
ATOM 483 C CA . ALA A 1 68 ? 1.911 -0.227 -13.933 1.00 92.25 68 ALA A CA 1
ATOM 484 C C . ALA A 1 68 ? 1.681 -0.524 -12.444 1.00 92.25 68 ALA A C 1
ATOM 486 O O . ALA A 1 68 ? 0.542 -0.565 -11.982 1.00 92.25 68 ALA A O 1
ATOM 487 N N . THR A 1 69 ? 2.758 -0.658 -11.665 1.00 93.75 69 THR A N 1
ATOM 488 C CA . THR A 1 69 ? 2.670 -0.866 -10.213 1.00 93.75 69 THR A CA 1
ATOM 489 C C . THR A 1 69 ? 2.027 0.330 -9.512 1.00 93.75 69 THR A C 1
ATOM 491 O O . THR A 1 69 ? 1.208 0.133 -8.620 1.00 93.75 69 THR A O 1
ATOM 494 N N . LEU A 1 70 ? 2.334 1.567 -9.916 1.00 94.50 70 LEU A N 1
ATOM 495 C CA . LEU A 1 70 ? 1.684 2.761 -9.364 1.00 94.50 70 LEU A CA 1
ATOM 496 C C . LEU A 1 70 ? 0.210 2.859 -9.775 1.00 94.50 70 LEU A C 1
ATOM 498 O O . LEU A 1 70 ? -0.659 3.043 -8.924 1.00 94.50 70 LEU A O 1
ATOM 502 N N . THR A 1 71 ? -0.069 2.723 -11.071 1.00 93.88 71 THR A N 1
ATOM 503 C CA . THR A 1 71 ? -1.374 3.058 -11.664 1.00 93.88 71 THR A CA 1
ATOM 504 C C . THR A 1 71 ? -2.414 1.949 -11.551 1.00 93.88 71 THR A C 1
ATOM 506 O O . THR A 1 71 ? -3.583 2.241 -11.315 1.00 93.88 71 THR A O 1
ATOM 509 N N . ALA A 1 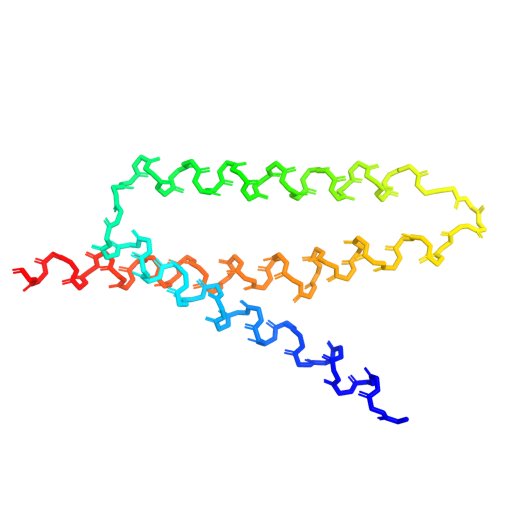72 ? -2.007 0.686 -11.672 1.00 93.25 72 ALA A N 1
ATOM 510 C CA . ALA A 1 72 ? -2.891 -0.472 -11.550 1.00 93.25 72 ALA A CA 1
ATOM 511 C C . ALA A 1 72 ? -2.758 -1.193 -10.197 1.00 93.25 72 ALA A C 1
ATOM 513 O O . ALA A 1 72 ? -3.629 -1.981 -9.834 1.00 93.25 72 ALA A O 1
ATOM 514 N N . GLY A 1 73 ? -1.684 -0.932 -9.447 1.00 93.69 73 GLY A N 1
ATOM 515 C CA . GLY A 1 73 ? -1.419 -1.526 -8.135 1.00 93.69 73 GLY A CA 1
ATOM 516 C C . GLY A 1 73 ? -1.756 -0.585 -6.982 1.00 93.69 73 GLY A C 1
ATOM 517 O O . GLY A 1 73 ? -2.830 -0.656 -6.386 1.00 93.69 73 GLY A O 1
ATOM 518 N N . LEU A 1 74 ? -0.811 0.305 -6.673 1.00 94.31 74 LEU A N 1
ATOM 519 C CA . LEU A 1 74 ? -0.854 1.189 -5.515 1.00 94.31 74 LEU A CA 1
ATOM 520 C C . LEU A 1 74 ? -2.118 2.058 -5.517 1.00 94.31 74 LEU A C 1
ATOM 522 O O . LEU A 1 74 ? -2.974 1.873 -4.652 1.00 94.31 74 LEU A O 1
ATOM 526 N N . PHE A 1 75 ? -2.273 2.999 -6.455 1.00 94.94 75 PHE A N 1
ATOM 527 C CA . PHE A 1 75 ? -3.359 3.986 -6.361 1.00 94.94 75 PHE A CA 1
ATOM 528 C C . PHE A 1 75 ? -4.759 3.358 -6.253 1.00 94.94 75 PHE A C 1
ATOM 530 O O . PHE A 1 75 ? -5.513 3.773 -5.368 1.00 94.94 75 PHE A O 1
ATOM 537 N N . PRO A 1 76 ? -5.106 2.319 -7.039 1.00 96.69 76 PRO A N 1
ATOM 538 C CA . PRO A 1 76 ? -6.367 1.606 -6.860 1.00 96.69 76 PRO A CA 1
ATOM 539 C C . PRO A 1 76 ? -6.506 0.963 -5.473 1.00 96.69 76 PRO A C 1
ATOM 541 O O . PRO A 1 76 ? -7.561 1.076 -4.848 1.00 96.69 76 PRO A O 1
ATOM 544 N N . ALA A 1 77 ? -5.441 0.358 -4.939 1.00 96.69 77 ALA A N 1
ATOM 545 C CA . ALA A 1 77 ? -5.460 -0.185 -3.584 1.00 96.69 77 ALA A CA 1
ATOM 546 C C . ALA A 1 77 ? -5.707 0.894 -2.520 1.00 96.69 77 ALA A C 1
ATOM 548 O O . ALA A 1 77 ? -6.456 0.651 -1.575 1.00 96.69 77 ALA A O 1
ATOM 549 N N . LEU A 1 78 ? -5.168 2.105 -2.683 1.00 95.94 78 LEU A N 1
ATOM 550 C CA . LEU A 1 78 ? -5.453 3.213 -1.769 1.00 95.94 78 LEU A CA 1
ATOM 551 C C . LEU A 1 78 ? -6.935 3.623 -1.800 1.00 95.94 78 LEU A C 1
ATOM 553 O O . LEU A 1 78 ? -7.525 3.845 -0.740 1.00 95.94 78 LEU A O 1
ATOM 557 N N . PHE A 1 79 ? -7.553 3.664 -2.988 1.00 96.12 79 PHE A N 1
ATOM 558 C CA . PHE A 1 79 ? -8.983 3.966 -3.129 1.00 96.12 79 PHE A CA 1
ATOM 559 C C . PHE A 1 79 ? -9.876 2.942 -2.428 1.00 96.12 79 PHE A C 1
ATOM 561 O O . PHE A 1 79 ? -10.899 3.322 -1.864 1.00 96.12 79 PHE A O 1
ATOM 568 N N . GLY A 1 80 ? -9.488 1.665 -2.416 1.00 97.06 80 GLY A N 1
ATOM 569 C CA . GLY A 1 80 ? -10.171 0.645 -1.621 1.00 97.06 80 GLY A CA 1
ATOM 570 C C . GLY A 1 80 ? -9.873 0.756 -0.123 1.00 97.06 80 GLY A C 1
ATOM 571 O O . GLY A 1 80 ? -10.775 0.646 0.709 1.00 97.06 80 GLY A O 1
ATOM 572 N N . ALA A 1 81 ? -8.615 1.006 0.241 1.00 96.81 81 ALA A N 1
ATOM 573 C CA . ALA A 1 81 ? -8.152 0.970 1.625 1.00 96.81 81 ALA A CA 1
ATOM 574 C C . ALA A 1 81 ? -8.800 2.023 2.525 1.00 96.81 81 ALA A C 1
ATOM 576 O O . ALA A 1 81 ? -9.092 1.722 3.681 1.00 96.81 81 ALA A O 1
ATOM 577 N N . ILE A 1 82 ? -9.073 3.225 2.014 1.00 95.06 82 ILE A N 1
ATOM 578 C CA . ILE A 1 82 ? -9.712 4.301 2.788 1.00 95.06 82 ILE A CA 1
ATOM 579 C C . ILE A 1 82 ? -11.131 3.912 3.261 1.00 95.06 82 ILE A C 1
ATOM 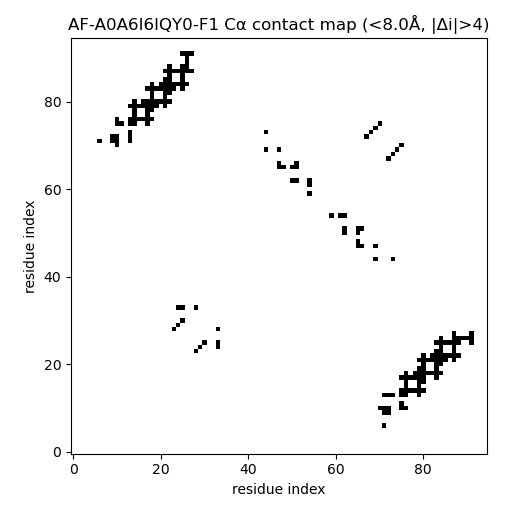581 O O . ILE A 1 82 ? -11.353 3.873 4.476 1.00 95.06 82 ILE A O 1
ATOM 585 N N . PRO A 1 83 ? -12.099 3.589 2.375 1.00 96.94 83 PRO A N 1
ATOM 586 C CA . PRO A 1 83 ? -13.430 3.161 2.801 1.00 96.94 83 PRO A CA 1
ATOM 587 C C . PRO A 1 83 ? -13.388 1.841 3.579 1.00 96.94 83 PRO A C 1
ATOM 589 O O . PRO A 1 83 ? -14.130 1.694 4.550 1.00 96.94 83 PRO A O 1
ATOM 592 N N . GLY A 1 84 ? -12.481 0.920 3.230 1.00 96.69 84 GLY A N 1
ATOM 593 C CA . GLY A 1 84 ? -12.236 -0.294 4.008 1.00 96.69 84 GLY A CA 1
ATOM 594 C C . GLY A 1 84 ? -11.884 0.023 5.461 1.00 96.69 84 GLY A C 1
ATOM 595 O O . GLY A 1 84 ? -12.537 -0.467 6.379 1.00 96.69 84 GLY A O 1
ATOM 596 N N . TRP A 1 85 ? -10.908 0.905 5.687 1.00 96.56 85 TRP A N 1
ATOM 597 C CA . TRP A 1 85 ? -10.473 1.318 7.022 1.00 96.56 85 TRP A CA 1
ATOM 598 C C . TRP A 1 85 ? -11.582 1.984 7.828 1.00 96.56 85 TRP A C 1
ATOM 600 O O . TRP A 1 85 ? -11.779 1.635 8.995 1.00 96.56 85 TRP A O 1
ATOM 610 N N . LEU A 1 86 ? -12.356 2.877 7.205 1.00 96.06 86 LEU A N 1
ATOM 611 C CA . LEU A 1 86 ? -13.525 3.493 7.835 1.00 96.06 86 LEU A CA 1
ATOM 612 C C . LEU A 1 86 ? -14.568 2.438 8.243 1.00 96.06 86 LEU A C 1
ATOM 614 O O . LEU A 1 86 ? -15.054 2.461 9.377 1.00 96.06 86 LEU A O 1
ATOM 618 N N . GLY A 1 87 ? -14.862 1.477 7.363 1.00 94.81 87 GLY A N 1
ATOM 619 C CA . GLY A 1 87 ? -15.772 0.365 7.644 1.00 94.81 87 GLY A CA 1
ATOM 620 C C . GLY A 1 87 ? -15.279 -0.534 8.783 1.00 94.81 87 GLY A C 1
ATOM 621 O O . GLY A 1 87 ? -16.020 -0.807 9.728 1.00 94.81 87 GLY A O 1
ATOM 622 N N . GLY A 1 88 ? -14.004 -0.928 8.757 1.00 95.31 88 GLY A N 1
ATOM 623 C CA . GLY A 1 88 ? -13.372 -1.718 9.817 1.00 95.31 88 GLY A CA 1
ATOM 624 C C . GLY A 1 88 ? -13.410 -1.014 11.176 1.00 95.31 88 GLY A C 1
ATOM 625 O O . GLY A 1 88 ? -13.768 -1.621 12.187 1.00 95.31 88 GLY A O 1
ATOM 626 N N . ARG A 1 89 ? -13.135 0.297 11.189 1.00 93.44 89 ARG A N 1
ATOM 627 C CA . ARG A 1 89 ? -13.212 1.163 12.375 1.00 93.44 89 ARG A CA 1
ATOM 628 C C . ARG A 1 89 ? -14.616 1.236 12.957 1.00 93.44 89 ARG A C 1
ATOM 630 O O . ARG A 1 89 ? -14.746 1.245 14.182 1.00 93.44 89 ARG A O 1
ATOM 637 N N . ALA A 1 90 ? -15.636 1.333 12.108 1.00 93.88 90 ALA A N 1
ATOM 638 C CA . ALA A 1 90 ? -17.030 1.355 12.534 1.00 93.88 90 ALA A CA 1
ATOM 639 C C . ALA A 1 90 ? -17.444 0.010 13.147 1.00 93.88 90 ALA A C 1
ATOM 641 O O . ALA A 1 90 ? -18.075 -0.009 14.201 1.00 93.88 90 ALA A O 1
ATOM 642 N N . LEU A 1 91 ? -17.031 -1.107 12.540 1.00 92.94 91 LEU A N 1
ATOM 643 C CA . LEU A 1 91 ? -17.293 -2.450 13.061 1.00 92.94 91 LEU A CA 1
ATOM 644 C C . LEU A 1 91 ? -16.608 -2.699 14.410 1.00 92.94 91 LEU A C 1
ATOM 646 O O . LEU A 1 91 ? -17.231 -3.264 15.302 1.00 92.94 91 LEU A O 1
ATOM 650 N N . ALA A 1 92 ? -15.360 -2.257 14.585 1.00 90.81 92 ALA A N 1
ATOM 651 C CA . ALA A 1 92 ? -14.638 -2.398 15.852 1.00 90.81 92 ALA A CA 1
ATOM 652 C C . ALA A 1 92 ? -15.232 -1.570 17.001 1.00 90.81 92 ALA A C 1
ATOM 654 O O . ALA A 1 92 ? -14.986 -1.882 18.153 1.00 90.81 92 ALA A O 1
ATOM 655 N N . ARG A 1 93 ? -15.996 -0.509 16.709 1.00 88.81 93 ARG A N 1
ATOM 656 C CA . ARG A 1 93 ? -16.698 0.282 17.738 1.00 88.81 93 ARG A CA 1
ATOM 657 C C . ARG A 1 93 ? -18.037 -0.327 18.165 1.00 88.81 93 ARG A C 1
ATOM 659 O O . ARG A 1 93 ? -18.626 0.157 19.122 1.00 88.81 93 ARG A O 1
ATOM 666 N N . ARG A 1 94 ? -18.550 -1.303 17.409 1.00 82.31 94 ARG A N 1
ATOM 667 C CA . ARG A 1 94 ? -19.826 -1.987 17.675 1.00 82.31 94 ARG A CA 1
ATOM 668 C C . ARG A 1 94 ? -19.652 -3.334 18.385 1.00 82.31 94 ARG A C 1
ATOM 670 O O . ARG A 1 94 ? -20.656 -3.899 18.800 1.00 82.31 94 ARG A O 1
ATOM 677 N N . ALA A 1 95 ? -18.425 -3.851 18.437 1.00 61.69 95 ALA A N 1
ATOM 678 C CA . ALA A 1 95 ? -18.047 -5.074 19.142 1.00 61.69 95 ALA A CA 1
ATOM 679 C C . ALA A 1 95 ? -17.524 -4.723 20.537 1.00 61.69 95 ALA A C 1
ATOM 681 O O . ALA A 1 95 ? -17.730 -5.552 21.445 1.00 61.69 95 ALA A O 1
#

Radius of gyration: 15.91 Å; Cα contacts (8 Å, |Δi|>4): 107; chains: 1; bounding box: 36×23×45 Å